Protein AF-A0A9P1AWZ6-F1 (afdb_monomer_lite)

Foldseek 3Di:
DDPVVVVVVVLVVLLVVLLVLLVVLLVLLVVLLVLLVPDPDDPVVVVVSVVLNVVLNVQSVVVSPDSDSVSSVVSSVSSNVSSVVSVVSNDDD

Structure (mmCIF, N/CA/C/O backbone):
data_AF-A0A9P1AWZ6-F1
#
_entry.id   AF-A0A9P1AWZ6-F1
#
loop_
_atom_site.group_PDB
_atom_site.id
_atom_site.type_symbol
_atom_site.label_atom_id
_atom_site.label_alt_id
_atom_site.label_comp_id
_atom_site.label_asym_id
_atom_site.label_entity_id
_atom_site.label_seq_id
_atom_site.pdbx_PDB_ins_code
_atom_site.Cartn_x
_atom_site.Cartn_y
_atom_site.Cartn_z
_atom_site.occupancy
_atom_site.B_iso_or_equiv
_atom_site.auth_seq_id
_atom_site.auth_comp_id
_atom_site.auth_asym_id
_atom_site.a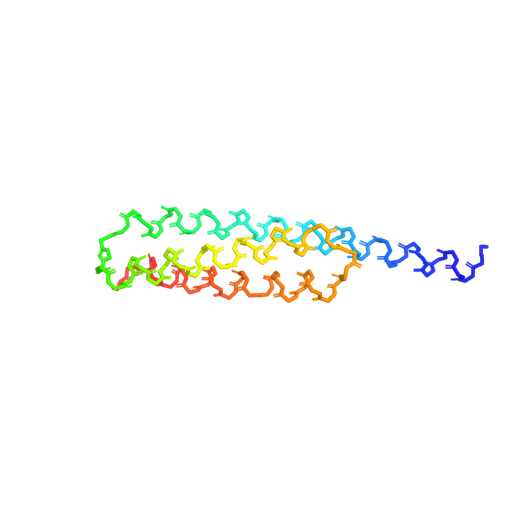uth_atom_id
_atom_site.pdbx_PDB_model_num
ATOM 1 N N . MET A 1 1 ? 14.679 -3.831 -36.182 1.00 56.25 1 MET A N 1
ATOM 2 C CA . MET A 1 1 ? 14.648 -3.098 -34.898 1.00 56.25 1 MET A CA 1
ATOM 3 C C . MET A 1 1 ? 15.849 -3.541 -34.086 1.00 56.25 1 MET A C 1
ATOM 5 O O . MET A 1 1 ? 16.137 -4.734 -34.106 1.00 56.25 1 MET A O 1
ATOM 9 N N . SER A 1 2 ? 16.599 -2.615 -33.484 1.00 66.19 2 SER A N 1
ATOM 10 C CA . SER A 1 2 ? 17.770 -2.970 -32.674 1.00 66.19 2 SER A CA 1
ATOM 11 C C . SER A 1 2 ? 17.320 -3.637 -31.371 1.00 66.19 2 SER A C 1
ATOM 13 O O . SER A 1 2 ? 16.278 -3.302 -30.811 1.00 66.19 2 SER A O 1
ATOM 15 N N . THR A 1 3 ? 18.104 -4.597 -30.887 1.00 74.75 3 THR A N 1
ATOM 16 C CA . THR A 1 3 ? 17.840 -5.327 -29.637 1.00 74.75 3 THR A CA 1
ATOM 17 C C . THR A 1 3 ? 17.717 -4.387 -28.432 1.00 74.75 3 THR A C 1
ATOM 19 O O . THR A 1 3 ? 16.961 -4.665 -27.510 1.00 74.75 3 THR A O 1
ATOM 22 N N . GLU A 1 4 ? 18.413 -3.250 -28.464 1.00 75.69 4 GLU A N 1
ATOM 23 C CA . GLU A 1 4 ? 18.402 -2.234 -27.410 1.00 75.69 4 GLU A CA 1
ATOM 24 C C . GLU A 1 4 ? 17.056 -1.503 -27.289 1.00 75.69 4 GLU A C 1
ATOM 26 O O . GLU A 1 4 ? 16.562 -1.325 -26.178 1.00 75.69 4 GLU A O 1
ATOM 31 N N . GLU A 1 5 ? 16.424 -1.145 -28.412 1.00 77.50 5 GLU A N 1
ATOM 32 C CA . GLU A 1 5 ? 15.112 -0.480 -28.407 1.00 77.50 5 GLU A CA 1
ATOM 33 C C . GLU A 1 5 ? 14.032 -1.403 -27.830 1.00 77.50 5 GLU A C 1
ATOM 35 O O . GLU A 1 5 ? 13.239 -1.003 -26.979 1.00 77.50 5 GLU A O 1
ATOM 40 N N . ASN A 1 6 ? 14.072 -2.683 -28.210 1.00 84.88 6 ASN A N 1
ATOM 41 C CA . ASN A 1 6 ? 13.154 -3.688 -27.680 1.00 84.88 6 ASN A CA 1
ATOM 42 C C . ASN A 1 6 ? 13.307 -3.853 -26.156 1.00 84.88 6 ASN A C 1
ATOM 44 O O . ASN A 1 6 ? 12.309 -3.965 -25.448 1.00 84.88 6 ASN A O 1
ATOM 48 N N . VAL A 1 7 ? 14.543 -3.854 -25.638 1.00 84.00 7 VAL A N 1
ATOM 49 C CA . VAL A 1 7 ? 14.801 -3.964 -24.190 1.00 84.00 7 VAL A CA 1
ATOM 50 C C . VAL A 1 7 ? 14.298 -2.727 -23.447 1.00 84.00 7 VAL A C 1
ATOM 52 O O . VAL A 1 7 ? 13.622 -2.873 -22.429 1.00 84.00 7 VAL A O 1
ATOM 55 N N . ARG A 1 8 ? 14.556 -1.519 -23.965 1.00 85.31 8 ARG A N 1
ATOM 56 C CA . ARG A 1 8 ? 14.047 -0.270 -23.371 1.00 85.31 8 ARG A CA 1
ATOM 57 C C . ARG A 1 8 ? 12.524 -0.270 -23.284 1.00 85.31 8 ARG A C 1
ATOM 59 O O . ARG A 1 8 ? 11.973 0.081 -22.244 1.00 85.31 8 ARG A O 1
ATOM 66 N N . GLN A 1 9 ? 11.852 -0.729 -24.337 1.00 89.81 9 GLN A N 1
ATOM 67 C CA . GLN A 1 9 ? 10.395 -0.788 -24.366 1.00 89.81 9 GLN A CA 1
ATOM 68 C C . GLN A 1 9 ? 9.825 -1.815 -23.375 1.00 89.81 9 GLN A C 1
ATOM 70 O O . GLN A 1 9 ? 8.808 -1.548 -22.736 1.00 89.81 9 GLN A O 1
ATOM 75 N N . ILE A 1 10 ? 10.498 -2.956 -23.180 1.00 90.38 10 ILE A N 1
ATOM 76 C CA . ILE A 1 10 ? 10.118 -3.942 -22.154 1.00 90.38 10 ILE A CA 1
ATOM 77 C C . ILE A 1 10 ? 10.244 -3.342 -20.748 1.00 90.38 10 ILE A C 1
ATOM 79 O O . ILE A 1 10 ? 9.309 -3.457 -19.959 1.00 90.38 10 ILE A O 1
ATOM 83 N N . VAL A 1 11 ? 11.362 -2.677 -20.441 1.00 88.44 11 VAL A N 1
ATOM 84 C CA . VAL A 1 11 ? 11.588 -2.066 -19.118 1.00 88.44 11 VAL A CA 1
ATOM 85 C C . VAL A 1 11 ? 10.576 -0.950 -18.845 1.00 88.44 11 VAL A C 1
ATOM 87 O O . VAL A 1 11 ? 9.998 -0.906 -17.761 1.00 88.44 11 VAL A O 1
ATOM 90 N N . ALA A 1 12 ? 10.300 -0.093 -19.833 1.00 89.94 12 ALA A N 1
ATOM 91 C CA . ALA A 1 12 ? 9.305 0.972 -19.709 1.00 89.94 12 ALA A CA 1
ATOM 92 C C . ALA A 1 12 ? 7.890 0.417 -19.464 1.00 89.94 12 ALA A C 1
ATOM 94 O O . ALA A 1 12 ? 7.156 0.930 -18.616 1.00 89.94 12 ALA A O 1
ATOM 95 N N . ASN A 1 13 ? 7.521 -0.663 -20.160 1.00 94.06 13 ASN A N 1
ATOM 96 C CA . ASN A 1 13 ? 6.245 -1.341 -19.942 1.00 94.06 13 ASN A CA 1
ATOM 97 C C . ASN A 1 13 ? 6.165 -1.962 -18.541 1.00 94.06 13 ASN A C 1
ATOM 99 O O . ASN A 1 13 ? 5.160 -1.783 -17.857 1.00 94.06 13 ASN A O 1
ATOM 103 N N . GLU A 1 14 ? 7.217 -2.650 -18.090 1.00 93.88 14 GLU A N 1
ATOM 104 C CA . GLU A 1 14 ? 7.263 -3.259 -16.754 1.00 93.88 14 GLU A CA 1
ATOM 105 C C . GLU A 1 14 ? 7.149 -2.202 -15.645 1.00 93.88 14 GLU A C 1
ATOM 107 O O . GLU A 1 14 ? 6.419 -2.404 -14.671 1.00 93.88 14 GLU A O 1
ATOM 112 N N . LEU A 1 15 ? 7.817 -1.054 -15.805 1.00 93.81 15 LEU A N 1
ATOM 113 C CA . LEU A 1 15 ? 7.706 0.075 -14.881 1.00 93.81 15 LEU A CA 1
ATOM 114 C C . LEU A 1 15 ? 6.279 0.636 -14.857 1.00 93.81 15 LEU A C 1
ATOM 116 O O . LEU A 1 15 ? 5.708 0.824 -13.783 1.00 93.81 15 LEU A O 1
ATOM 120 N N . SER A 1 16 ? 5.677 0.845 -16.033 1.00 94.62 16 SER A N 1
ATOM 121 C CA . SER A 1 16 ? 4.302 1.341 -16.159 1.00 94.62 16 SER A CA 1
ATOM 122 C C . SER 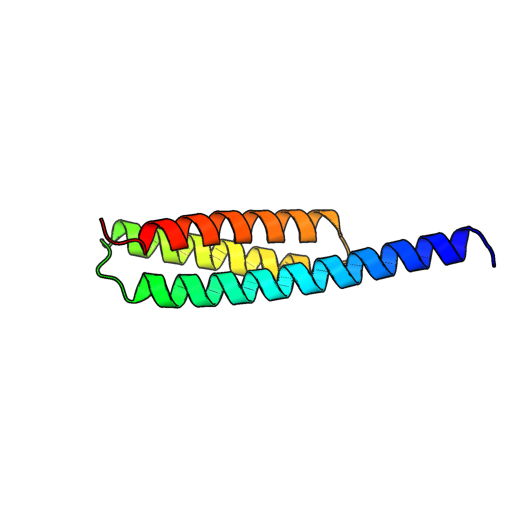A 1 16 ? 3.289 0.405 -15.489 1.00 94.62 16 SER A C 1
ATOM 124 O O . SER A 1 16 ? 2.456 0.856 -14.698 1.00 94.62 16 SER A O 1
ATOM 126 N N . VAL A 1 17 ? 3.402 -0.905 -15.734 1.00 95.94 17 VAL A N 1
ATOM 127 C CA . VAL A 1 17 ? 2.549 -1.923 -15.105 1.00 95.94 17 VAL A CA 1
ATOM 128 C C . VAL A 1 17 ? 2.772 -1.958 -13.595 1.00 95.94 17 VAL A C 1
ATOM 130 O O . VAL A 1 17 ? 1.802 -1.934 -12.838 1.00 95.94 17 VAL A O 1
ATOM 133 N N . SER A 1 18 ? 4.027 -1.956 -13.140 1.00 96.38 18 SER A N 1
ATOM 134 C CA . SER A 1 18 ? 4.356 -1.974 -11.707 1.00 96.38 18 SER A CA 1
ATOM 135 C C . SER A 1 18 ? 3.775 -0.757 -10.981 1.00 96.38 18 SER A C 1
ATOM 137 O O . SER A 1 18 ? 3.200 -0.899 -9.902 1.00 96.38 18 SER A O 1
ATOM 139 N N . ARG A 1 19 ? 3.836 0.428 -11.602 1.00 96.88 19 ARG A N 1
ATOM 140 C CA . ARG A 1 19 ? 3.237 1.657 -11.068 1.00 96.88 19 ARG A CA 1
ATOM 141 C C . ARG A 1 19 ? 1.714 1.555 -10.979 1.00 96.88 19 ARG A C 1
ATOM 143 O O . ARG A 1 19 ? 1.148 1.865 -9.933 1.00 96.88 19 ARG A O 1
ATOM 150 N N . ALA A 1 20 ? 1.054 1.070 -12.032 1.00 96.50 20 ALA A N 1
ATOM 151 C CA . ALA A 1 20 ? -0.398 0.887 -12.036 1.00 96.50 20 ALA A CA 1
ATOM 152 C C . ALA A 1 20 ? -0.863 -0.102 -10.949 1.00 96.50 20 ALA A C 1
ATOM 154 O O . ALA A 1 20 ? -1.842 0.156 -10.247 1.00 96.50 20 ALA A O 1
ATOM 155 N N . VAL A 1 21 ? -0.135 -1.208 -10.761 1.00 97.31 21 VAL A N 1
ATOM 156 C CA . VAL A 1 21 ? -0.427 -2.195 -9.710 1.00 97.31 21 VAL A CA 1
ATOM 157 C C . VAL A 1 21 ? -0.218 -1.602 -8.314 1.00 97.31 21 VAL A C 1
ATOM 159 O O . VAL A 1 21 ? -1.056 -1.818 -7.434 1.00 97.31 21 VAL A O 1
ATOM 162 N N . CYS A 1 22 ? 0.851 -0.829 -8.109 1.00 97.44 22 CYS A N 1
ATOM 163 C CA . CYS A 1 22 ? 1.113 -0.143 -6.843 1.00 97.44 22 CYS A CA 1
ATOM 164 C C . CYS A 1 22 ? -0.032 0.824 -6.488 1.00 97.44 22 CYS A C 1
ATOM 166 O O . CYS A 1 22 ? -0.590 0.746 -5.393 1.00 97.44 22 CYS A O 1
ATOM 168 N N . GLN A 1 23 ? -0.472 1.650 -7.446 1.00 97.50 23 GLN A N 1
ATOM 169 C CA . GLN A 1 23 ? -1.602 2.572 -7.265 1.00 97.50 23 GLN A CA 1
ATOM 170 C C . GLN A 1 23 ? -2.906 1.847 -6.917 1.00 97.50 23 GLN A C 1
ATOM 172 O O . GLN A 1 23 ? -3.642 2.271 -6.027 1.00 97.50 23 GLN A O 1
ATOM 177 N N . GLU A 1 24 ? -3.210 0.753 -7.611 1.00 97.81 24 GLU A N 1
ATOM 178 C CA . GLU A 1 24 ? -4.424 -0.018 -7.341 1.00 97.81 24 GLU A CA 1
ATOM 179 C C . GLU A 1 24 ? -4.371 -0.704 -5.969 1.00 97.81 24 GLU A C 1
ATOM 181 O O . GLU A 1 24 ? -5.376 -0.799 -5.263 1.00 97.81 24 GLU A O 1
ATOM 186 N N . THR A 1 25 ? -3.183 -1.137 -5.553 1.00 98.12 25 THR A N 1
ATOM 187 C CA . THR A 1 25 ? -2.966 -1.721 -4.226 1.00 98.12 25 THR A CA 1
ATOM 188 C C . THR A 1 25 ? -3.151 -0.682 -3.122 1.00 98.12 25 THR A C 1
ATOM 190 O O . THR A 1 25 ? -3.825 -0.972 -2.133 1.00 98.12 25 THR A O 1
ATOM 193 N N . LEU A 1 26 ? -2.647 0.541 -3.316 1.00 97.88 26 LEU A N 1
ATOM 194 C CA . LEU A 1 26 ? -2.864 1.659 -2.394 1.00 97.88 26 LEU A CA 1
ATOM 195 C C . LEU A 1 26 ? -4.360 1.959 -2.212 1.00 97.88 26 LEU A C 1
ATOM 197 O O . LEU A 1 26 ? -4.838 2.048 -1.082 1.00 97.88 26 LEU A O 1
ATOM 201 N N . LYS A 1 27 ? -5.131 2.023 -3.306 1.00 97.88 27 LYS A N 1
ATOM 202 C CA . LYS A 1 27 ? -6.593 2.224 -3.240 1.00 97.88 27 LYS A CA 1
ATOM 203 C C . LYS A 1 27 ? -7.297 1.116 -2.45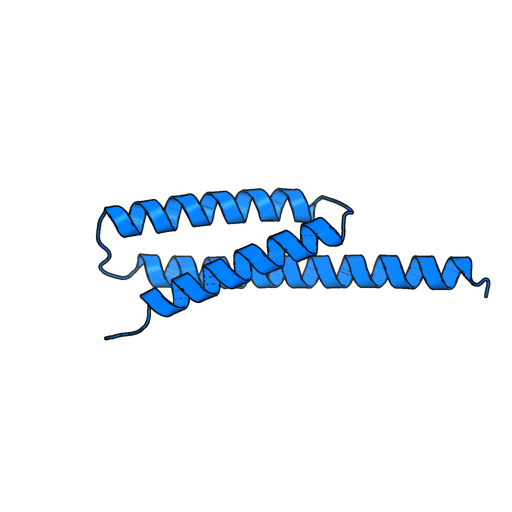8 1.00 97.88 27 LYS A C 1
ATOM 205 O O . LYS A 1 27 ? -8.168 1.390 -1.635 1.00 97.88 27 LYS A O 1
ATOM 210 N N . LYS A 1 28 ? -6.919 -0.145 -2.686 1.00 97.12 28 LYS A N 1
ATOM 211 C CA . LYS A 1 28 ? -7.480 -1.280 -1.934 1.00 97.12 28 LYS A CA 1
ATOM 212 C C . LYS A 1 28 ? -7.159 -1.173 -0.447 1.00 97.12 28 LYS A C 1
ATOM 214 O O . LYS A 1 28 ? -8.056 -1.345 0.375 1.00 97.12 28 LYS A O 1
ATOM 219 N N . MET A 1 29 ? -5.915 -0.846 -0.104 1.00 97.88 29 MET A N 1
ATOM 220 C CA . MET A 1 29 ? -5.500 -0.631 1.281 1.00 97.88 29 MET A CA 1
ATOM 221 C C . MET A 1 29 ? -6.337 0.462 1.958 1.00 97.88 29 MET A C 1
ATOM 223 O O . MET A 1 29 ? -6.827 0.241 3.064 1.00 97.88 29 MET A O 1
ATOM 227 N N . GLN A 1 30 ? -6.560 1.594 1.279 1.00 98.00 30 GLN A N 1
ATOM 228 C CA . GLN A 1 30 ? -7.408 2.694 1.760 1.00 98.00 30 GLN A CA 1
ATOM 229 C C . GLN A 1 30 ? -8.834 2.228 2.071 1.00 98.00 30 GLN A C 1
ATOM 231 O O . GLN A 1 30 ? -9.328 2.452 3.174 1.00 98.00 30 GLN A O 1
ATOM 236 N N . ILE A 1 31 ? -9.463 1.493 1.150 1.00 96.50 31 ILE A N 1
ATOM 237 C CA . ILE A 1 31 ? -10.810 0.940 1.354 1.00 96.50 31 ILE A CA 1
ATOM 238 C C . ILE A 1 31 ? -10.846 0.019 2.582 1.00 96.50 31 ILE A C 1
ATOM 240 O O . ILE A 1 31 ? -11.743 0.122 3.418 1.00 96.50 31 ILE A O 1
ATOM 244 N N . HIS A 1 32 ? -9.869 -0.880 2.720 1.00 95.56 32 HIS A N 1
ATOM 245 C CA . HIS A 1 32 ? -9.806 -1.790 3.865 1.00 95.56 32 HIS A CA 1
ATOM 246 C C . HIS A 1 32 ? -9.575 -1.055 5.189 1.00 95.56 32 HIS A C 1
ATOM 248 O O . HIS A 1 32 ? -10.206 -1.402 6.188 1.00 95.56 32 HIS A O 1
ATOM 254 N N . TYR A 1 33 ? -8.718 -0.034 5.195 1.00 97.12 33 TYR A N 1
ATOM 255 C CA . TYR A 1 33 ? -8.495 0.824 6.355 1.00 97.12 33 TYR A CA 1
ATOM 256 C C . TYR A 1 33 ? -9.800 1.509 6.780 1.00 97.12 33 TYR A C 1
ATOM 258 O O . TYR A 1 33 ? -10.208 1.395 7.935 1.00 97.12 33 TYR A O 1
ATOM 266 N N . GLU A 1 34 ? -10.517 2.135 5.843 1.00 96.12 34 GLU A N 1
ATOM 267 C CA . GLU A 1 34 ? -11.794 2.803 6.122 1.00 96.12 34 GLU A CA 1
ATOM 268 C C . GLU A 1 34 ? -12.868 1.851 6.663 1.00 96.12 34 GLU A C 1
ATOM 270 O O . GLU A 1 34 ? -13.694 2.252 7.487 1.00 96.12 34 GLU A O 1
ATOM 275 N N . LEU A 1 35 ? -12.880 0.595 6.208 1.00 94.31 35 LEU A N 1
ATOM 276 C CA . LEU A 1 35 ? -13.788 -0.432 6.718 1.00 94.31 35 LEU A CA 1
ATOM 277 C C . LEU A 1 35 ? -13.420 -0.855 8.143 1.00 94.31 35 LEU A C 1
ATOM 279 O O . LEU A 1 35 ? -14.290 -0.881 9.012 1.00 94.31 35 LEU A O 1
ATOM 283 N N . VAL A 1 36 ? -12.142 -1.149 8.397 1.00 95.25 36 VAL A N 1
ATOM 284 C CA . VAL A 1 36 ? -11.652 -1.574 9.719 1.00 95.25 36 VAL A CA 1
ATOM 285 C C . VAL A 1 36 ? -11.834 -0.474 10.764 1.00 95.25 36 VAL A C 1
ATOM 287 O O . VAL A 1 36 ? -12.238 -0.755 11.888 1.00 95.25 36 VAL A O 1
ATOM 290 N N . MET A 1 37 ? -11.638 0.790 10.389 1.00 94.50 37 MET A N 1
ATOM 291 C CA . MET A 1 37 ? -11.825 1.934 11.287 1.00 94.50 37 MET A CA 1
ATOM 292 C C . MET A 1 37 ? -13.282 2.167 11.721 1.00 94.50 37 MET A C 1
ATOM 294 O O . MET A 1 37 ? -13.519 2.936 12.652 1.00 94.50 37 MET A O 1
ATOM 298 N N . LYS A 1 38 ? -14.260 1.510 11.080 1.00 93.69 38 LYS A N 1
ATOM 299 C CA . LYS A 1 38 ? -15.675 1.514 11.500 1.00 93.69 38 LYS A CA 1
ATOM 300 C C . LYS A 1 38 ? -16.001 0.415 12.516 1.00 93.69 38 LYS A C 1
ATOM 302 O O . LYS A 1 38 ? -17.116 0.388 13.033 1.00 93.69 38 LYS A O 1
ATOM 307 N N . LEU A 1 39 ? -15.065 -0.495 12.787 1.00 92.06 39 LEU A N 1
ATOM 308 C CA . LEU A 1 39 ? -15.230 -1.561 13.771 1.00 92.06 39 LEU A CA 1
ATOM 309 C C . LEU A 1 39 ? -14.983 -1.041 15.191 1.00 92.06 39 LEU A C 1
ATOM 311 O O . LEU A 1 39 ? -14.309 -0.035 15.413 1.00 92.06 39 LEU A O 1
ATOM 315 N N . SER A 1 40 ? -15.508 -1.764 16.177 1.00 90.75 40 SER A N 1
ATOM 316 C CA . SER A 1 40 ? -15.235 -1.505 17.593 1.00 90.75 40 SER A CA 1
ATOM 317 C C . SER A 1 40 ? -13.882 -2.100 17.998 1.00 90.75 40 SER A C 1
ATOM 319 O O . SER A 1 40 ? -13.823 -3.173 18.590 1.00 90.75 40 SER A O 1
ATOM 321 N N . LEU A 1 41 ? -12.800 -1.406 17.645 1.00 90.81 41 LEU A N 1
ATOM 322 C CA . LEU A 1 41 ? -11.422 -1.774 17.987 1.00 90.81 41 LEU A CA 1
ATOM 323 C C . LEU A 1 41 ? -11.003 -1.227 19.359 1.00 90.81 41 LEU A C 1
ATOM 325 O O . LEU A 1 41 ? -11.506 -0.198 19.821 1.00 90.81 41 LEU A O 1
ATOM 329 N N . SER A 1 42 ? -10.023 -1.871 19.992 1.00 94.50 42 SER A N 1
ATOM 330 C CA . SER A 1 42 ? -9.359 -1.320 21.176 1.00 94.50 42 SER A CA 1
ATOM 331 C C . SER A 1 42 ? -8.485 -0.099 20.822 1.00 94.50 42 SER A C 1
ATOM 333 O O . SER A 1 42 ? -8.023 0.033 19.684 1.00 94.50 42 SER A O 1
ATOM 335 N N . PRO A 1 43 ? -8.172 0.795 21.784 1.00 95.38 43 PRO A N 1
ATOM 336 C CA . PRO A 1 43 ? -7.299 1.946 21.529 1.00 95.38 43 PRO A CA 1
ATOM 337 C C . PRO A 1 43 ? -5.909 1.575 20.990 1.00 95.38 43 PRO A C 1
ATOM 339 O O . PRO A 1 43 ? -5.340 2.311 20.183 1.00 95.38 43 PRO A O 1
ATOM 342 N N . ALA A 1 44 ? -5.364 0.431 21.417 1.00 95.12 44 ALA A N 1
ATOM 343 C CA . ALA A 1 44 ? -4.071 -0.060 20.947 1.00 95.12 44 ALA A CA 1
ATOM 344 C C . ALA A 1 44 ? -4.130 -0.481 19.470 1.00 95.12 44 ALA A C 1
ATOM 346 O O . ALA A 1 44 ? -3.266 -0.086 18.688 1.00 95.12 44 ALA A O 1
ATOM 347 N N . GLU A 1 45 ? -5.175 -1.214 19.077 1.00 94.56 45 GLU A N 1
ATOM 348 C CA . GLU A 1 45 ? -5.401 -1.610 17.682 1.00 94.56 45 GLU A CA 1
ATOM 349 C C . GLU A 1 45 ? -5.633 -0.392 16.788 1.00 94.56 45 GLU A C 1
ATOM 351 O O . GLU A 1 45 ? -5.056 -0.317 15.710 1.00 94.56 45 GLU A O 1
ATOM 356 N N . ILE A 1 46 ? -6.403 0.598 17.253 1.00 95.19 46 ILE A N 1
ATOM 357 C CA . ILE A 1 46 ? -6.630 1.849 16.514 1.00 95.19 46 ILE A CA 1
ATOM 358 C C . ILE A 1 46 ? -5.308 2.566 16.225 1.00 95.19 46 ILE A C 1
ATOM 360 O O . ILE A 1 46 ? -5.071 2.984 15.091 1.00 95.19 46 ILE A O 1
ATOM 364 N N . ASN A 1 47 ? -4.449 2.723 17.237 1.00 97.06 47 ASN A N 1
ATOM 365 C CA . ASN A 1 47 ? -3.160 3.389 17.059 1.00 97.06 47 ASN A CA 1
ATOM 366 C C . ASN A 1 47 ? -2.247 2.608 16.112 1.00 97.06 47 ASN A C 1
ATOM 368 O O . ASN A 1 47 ? -1.628 3.210 15.238 1.00 97.06 47 ASN A O 1
ATOM 372 N N . TRP A 1 48 ? -2.197 1.281 16.250 1.00 96.06 48 TRP A N 1
ATOM 373 C CA . TRP A 1 48 ? -1.435 0.431 15.339 1.00 96.06 48 TRP A CA 1
ATOM 374 C C . TRP A 1 48 ? -1.931 0.563 13.892 1.00 96.06 48 TRP A C 1
ATOM 376 O O . TRP A 1 48 ? -1.130 0.847 13.004 1.00 96.06 48 TRP A O 1
ATOM 386 N N . VAL A 1 49 ? -3.247 0.449 13.659 1.00 97.25 49 VAL A N 1
ATOM 387 C CA . VAL A 1 49 ? -3.852 0.587 12.325 1.00 97.25 49 VAL A CA 1
ATOM 388 C C . VAL A 1 49 ? -3.499 1.947 11.718 1.00 97.25 49 VAL A C 1
ATOM 390 O O . VAL A 1 49 ? -3.036 1.995 10.584 1.00 97.25 49 VAL A O 1
ATOM 393 N N . LYS A 1 50 ? -3.663 3.045 12.466 1.00 97.81 50 LYS A N 1
ATOM 394 C CA . LYS A 1 50 ? -3.372 4.400 11.973 1.00 97.81 50 LYS A CA 1
ATOM 395 C C . LYS A 1 50 ? -1.904 4.610 11.615 1.00 97.81 50 LYS A C 1
ATOM 397 O O . LYS A 1 50 ? -1.629 5.167 10.556 1.00 97.81 50 LYS A O 1
ATOM 402 N N . ASN A 1 51 ? -0.991 4.186 12.485 1.00 97.94 51 ASN A N 1
ATOM 403 C CA . ASN A 1 51 ? 0.440 4.391 12.272 1.00 97.94 51 ASN A CA 1
ATOM 404 C C . ASN A 1 51 ? 0.925 3.589 11.064 1.00 97.94 51 ASN A C 1
ATOM 406 O O . ASN A 1 51 ? 1.497 4.162 10.144 1.00 97.94 51 ASN A O 1
ATOM 410 N N . GLU A 1 52 ? 0.593 2.297 11.004 1.00 97.62 52 GLU A N 1
ATOM 411 C CA . GLU A 1 52 ? 0.978 1.460 9.866 1.00 97.62 52 GLU A CA 1
ATOM 412 C C . GLU A 1 52 ? 0.374 1.980 8.560 1.00 97.62 52 GLU A C 1
ATOM 414 O O . GLU A 1 52 ? 1.053 1.998 7.538 1.00 97.62 52 GLU A O 1
ATOM 419 N N . PHE A 1 53 ? -0.884 2.430 8.570 1.00 98.19 53 PHE A N 1
ATOM 420 C CA . PHE A 1 53 ? -1.508 3.000 7.379 1.00 98.19 53 PHE A CA 1
ATOM 421 C C . PHE A 1 53 ? -0.772 4.256 6.890 1.00 98.19 53 PHE A C 1
ATOM 423 O O . PHE A 1 53 ? -0.546 4.397 5.686 1.00 98.19 53 PHE A O 1
ATOM 430 N N . ALA A 1 54 ? -0.380 5.145 7.808 1.00 98.19 54 ALA A N 1
ATOM 431 C CA . ALA A 1 54 ? 0.390 6.341 7.478 1.00 98.19 54 ALA A CA 1
ATOM 432 C C . ALA A 1 54 ? 1.764 5.980 6.890 1.00 98.19 54 ALA A C 1
ATOM 434 O O . ALA A 1 54 ? 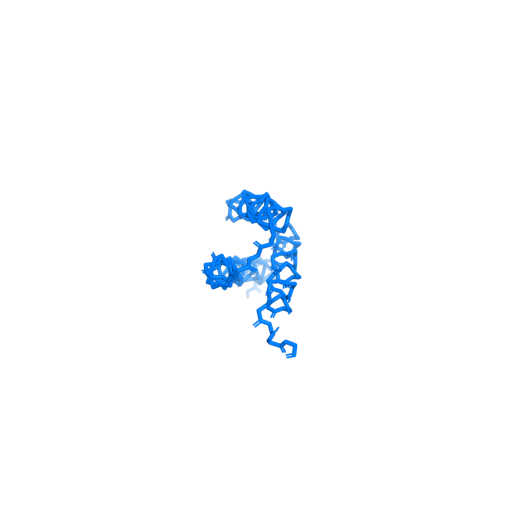2.118 6.494 5.829 1.00 98.19 54 ALA A O 1
ATOM 435 N N . ASP A 1 55 ? 2.480 5.041 7.513 1.00 97.88 55 ASP A N 1
ATOM 436 C CA . ASP A 1 55 ? 3.805 4.601 7.063 1.00 97.88 55 ASP A CA 1
ATOM 437 C C . ASP A 1 55 ? 3.750 3.964 5.665 1.00 97.88 55 ASP A C 1
ATOM 439 O O . ASP A 1 55 ? 4.540 4.303 4.781 1.00 97.88 55 ASP A O 1
ATOM 443 N N . HIS A 1 56 ? 2.774 3.081 5.424 1.00 97.75 56 HIS A N 1
ATOM 444 C CA . HIS A 1 56 ? 2.605 2.435 4.121 1.00 97.75 56 HIS A CA 1
ATOM 445 C C . HIS A 1 56 ? 2.177 3.422 3.030 1.00 97.75 56 HIS A C 1
ATOM 447 O O . HIS A 1 56 ? 2.615 3.283 1.887 1.00 97.75 56 HIS A O 1
ATOM 453 N N . THR A 1 57 ? 1.344 4.413 3.367 1.00 97.44 57 THR A N 1
ATOM 454 C CA . THR A 1 57 ? 0.918 5.457 2.422 1.00 97.44 57 THR A CA 1
ATOM 455 C C . THR A 1 57 ? 2.097 6.346 2.035 1.00 97.44 57 THR A C 1
ATOM 457 O O . THR A 1 57 ? 2.348 6.517 0.846 1.00 97.44 57 THR A O 1
ATOM 460 N N . ALA A 1 58 ? 2.872 6.824 3.014 1.00 96.94 58 ALA A N 1
ATOM 461 C CA . ALA A 1 58 ? 4.050 7.654 2.763 1.00 96.94 58 ALA A CA 1
ATOM 462 C C . ALA A 1 58 ? 5.100 6.921 1.910 1.00 96.94 58 ALA A C 1
ATOM 464 O O . ALA A 1 58 ? 5.618 7.474 0.943 1.00 96.94 58 ALA A O 1
ATOM 465 N N . MET A 1 59 ? 5.374 5.649 2.220 1.00 96.38 59 MET A N 1
ATOM 466 C CA . MET A 1 59 ? 6.267 4.817 1.408 1.00 96.38 59 MET A CA 1
ATOM 467 C C . MET A 1 59 ? 5.746 4.667 -0.030 1.00 96.38 59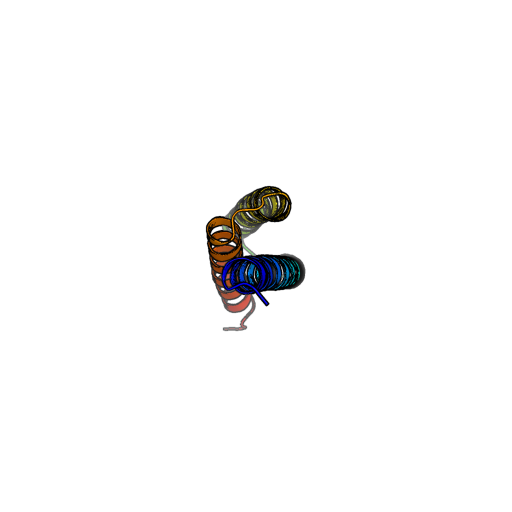 MET A C 1
ATOM 469 O O . MET A 1 59 ? 6.517 4.792 -0.976 1.00 96.38 59 MET A O 1
ATOM 473 N N . ALA A 1 60 ? 4.449 4.403 -0.214 1.00 95.69 60 ALA A N 1
ATOM 474 C CA . ALA A 1 60 ? 3.872 4.243 -1.545 1.00 95.69 60 ALA A CA 1
ATOM 475 C C . ALA A 1 60 ? 3.940 5.534 -2.372 1.00 95.69 60 ALA A C 1
ATOM 477 O O . ALA A 1 60 ? 4.249 5.465 -3.558 1.00 95.69 60 ALA A O 1
ATOM 478 N N . GLU A 1 61 ? 3.682 6.693 -1.761 1.00 94.62 61 GLU A N 1
ATOM 479 C CA . GLU A 1 61 ? 3.795 8.003 -2.416 1.00 94.62 61 GLU A CA 1
ATOM 480 C C . GLU A 1 61 ? 5.216 8.243 -2.938 1.00 94.62 61 GLU A C 1
ATOM 482 O O . GLU A 1 61 ? 5.375 8.553 -4.117 1.00 94.62 61 GLU A O 1
ATOM 487 N N . ILE A 1 62 ? 6.238 7.979 -2.114 1.00 94.75 62 ILE A N 1
ATOM 488 C CA . ILE A 1 62 ? 7.650 8.081 -2.519 1.00 94.75 62 ILE A CA 1
ATOM 489 C C . ILE A 1 62 ? 7.944 7.137 -3.694 1.00 94.75 62 ILE A C 1
ATOM 491 O O . ILE A 1 62 ? 8.403 7.572 -4.749 1.00 94.75 62 ILE A O 1
ATOM 495 N N . CYS A 1 63 ? 7.616 5.847 -3.565 1.00 94.12 63 CYS A N 1
ATOM 496 C CA . CYS A 1 63 ? 7.932 4.862 -4.604 1.00 94.12 63 CYS A CA 1
ATOM 497 C C . CYS A 1 63 ? 7.182 5.105 -5.927 1.00 94.12 63 CYS A C 1
ATOM 499 O O . CYS A 1 63 ? 7.652 4.687 -6.983 1.00 94.12 63 CYS A O 1
ATOM 501 N N . LEU A 1 64 ? 6.006 5.742 -5.902 1.00 93.06 64 LEU A N 1
ATOM 502 C CA . LEU A 1 64 ? 5.243 6.066 -7.113 1.00 93.06 64 LEU A CA 1
ATOM 503 C C . LEU A 1 64 ? 5.888 7.179 -7.947 1.00 93.06 64 LEU A C 1
ATOM 505 O O . LEU A 1 64 ? 5.687 7.206 -9.167 1.00 93.06 64 LEU A O 1
ATOM 509 N N . GLU A 1 65 ? 6.646 8.066 -7.307 1.00 90.44 65 GLU A N 1
ATOM 510 C CA . GLU A 1 65 ? 7.411 9.129 -7.965 1.00 90.44 65 GLU A CA 1
ATOM 511 C C . GLU A 1 65 ? 8.750 8.621 -8.518 1.00 90.44 65 GLU A C 1
ATOM 513 O O . GLU A 1 65 ? 9.270 9.175 -9.487 1.00 90.44 65 GLU A O 1
ATOM 518 N N . GLU A 1 66 ? 9.273 7.525 -7.967 1.00 85.81 66 GLU A N 1
ATOM 519 C CA . GLU A 1 66 ? 10.537 6.922 -8.384 1.00 85.81 66 GLU A CA 1
ATOM 520 C C . GLU A 1 66 ? 10.424 6.102 -9.690 1.00 85.81 66 GLU A C 1
ATOM 522 O O . GLU A 1 66 ? 9.369 5.582 -10.081 1.00 85.81 66 GLU A O 1
ATOM 527 N N . GLU A 1 67 ? 11.557 5.976 -10.391 1.00 85.00 67 GLU A N 1
ATOM 528 C CA . GLU A 1 67 ? 11.737 5.097 -11.561 1.00 85.00 67 GLU A CA 1
ATOM 529 C C . GLU A 1 67 ? 12.392 3.754 -11.176 1.00 85.00 67 GLU A C 1
ATOM 531 O O . GLU A 1 67 ? 12.983 3.072 -12.014 1.00 85.00 67 GLU A O 1
ATOM 536 N N . ASP A 1 68 ? 12.282 3.352 -9.904 1.00 92.50 68 ASP A N 1
ATOM 537 C CA . ASP A 1 68 ? 12.792 2.073 -9.407 1.00 92.50 68 ASP A CA 1
ATOM 538 C C . ASP A 1 68 ? 11.675 1.015 -9.334 1.00 92.50 68 ASP A C 1
ATOM 540 O O . ASP A 1 68 ? 10.779 1.033 -8.485 1.00 92.50 68 ASP A O 1
ATOM 544 N N . ILE A 1 69 ? 11.748 0.040 -10.244 1.00 93.19 69 ILE A N 1
ATOM 545 C CA . ILE A 1 69 ? 10.798 -1.078 -10.322 1.00 93.19 69 ILE A CA 1
ATOM 546 C C . ILE A 1 69 ? 10.835 -1.945 -9.053 1.00 93.19 69 ILE A C 1
ATOM 548 O O . ILE A 1 69 ? 9.802 -2.491 -8.655 1.00 93.19 69 ILE A O 1
ATOM 552 N N . GLN A 1 70 ? 12.003 -2.122 -8.430 1.00 94.31 70 GLN A N 1
ATOM 553 C CA . GLN A 1 70 ? 12.131 -2.967 -7.242 1.00 94.31 70 GLN A CA 1
ATOM 554 C C . GLN A 1 70 ? 11.451 -2.316 -6.045 1.00 94.31 70 GLN A C 1
ATOM 556 O O . GLN A 1 70 ? 10.694 -2.992 -5.347 1.00 94.31 70 GLN A O 1
ATOM 561 N N . GLU A 1 71 ? 11.644 -1.014 -5.851 1.00 95.00 71 GLU A N 1
ATOM 562 C CA . GLU A 1 71 ? 10.992 -0.289 -4.758 1.00 95.00 71 GLU A CA 1
ATOM 563 C C . GLU A 1 71 ? 9.469 -0.235 -4.945 1.00 95.00 71 GLU A C 1
ATOM 565 O O . GLU A 1 71 ? 8.729 -0.557 -4.012 1.00 95.00 71 GLU A O 1
ATOM 570 N N . LEU A 1 72 ? 8.976 -0.032 -6.175 1.00 95.75 72 LEU A N 1
ATOM 571 C CA . LEU A 1 72 ? 7.545 -0.174 -6.490 1.00 95.75 72 LEU A CA 1
ATOM 572 C C . LEU A 1 72 ? 6.985 -1.551 -6.102 1.00 95.75 72 LEU A C 1
ATOM 574 O O . LEU A 1 72 ? 5.909 -1.649 -5.500 1.00 95.75 72 LEU A O 1
ATOM 578 N N . LYS A 1 73 ? 7.705 -2.632 -6.426 1.00 96.06 73 LYS A N 1
ATOM 579 C CA . LYS A 1 73 ? 7.284 -4.007 -6.106 1.00 96.06 73 LYS A CA 1
ATOM 580 C C . LYS A 1 73 ? 7.328 -4.294 -4.604 1.00 96.06 73 LYS A C 1
ATOM 582 O O . LYS A 1 73 ? 6.415 -4.953 -4.091 1.00 96.06 73 LYS A O 1
ATOM 587 N N . ARG A 1 74 ? 8.337 -3.789 -3.885 1.00 96.88 74 ARG A N 1
ATOM 588 C CA . ARG A 1 74 ? 8.415 -3.897 -2.419 1.00 96.88 74 ARG A CA 1
ATOM 589 C C . ARG A 1 74 ? 7.259 -3.160 -1.758 1.00 96.88 74 ARG A C 1
ATOM 591 O O . ARG A 1 74 ? 6.529 -3.782 -0.987 1.00 96.88 74 ARG A O 1
ATOM 598 N N . ALA A 1 75 ? 7.035 -1.897 -2.120 1.00 96.94 75 ALA A N 1
ATOM 599 C CA . ALA A 1 75 ? 5.945 -1.090 -1.581 1.00 96.94 75 ALA A CA 1
ATOM 600 C C . ALA A 1 75 ? 4.581 -1.756 -1.816 1.00 96.94 75 ALA A C 1
ATOM 602 O O . ALA A 1 75 ? 3.796 -1.934 -0.882 1.00 96.94 75 ALA A O 1
ATOM 603 N N . THR A 1 76 ? 4.347 -2.236 -3.042 1.00 97.94 76 THR A N 1
ATOM 604 C CA . THR A 1 76 ? 3.150 -3.012 -3.408 1.00 97.94 76 THR A CA 1
ATOM 605 C C . THR A 1 76 ? 2.967 -4.241 -2.513 1.00 97.94 76 THR A C 1
ATOM 607 O O . THR A 1 76 ? 1.864 -4.515 -2.032 1.00 97.94 76 THR A O 1
ATOM 610 N N . THR A 1 77 ? 4.043 -4.992 -2.267 1.00 98.12 77 THR A N 1
ATOM 611 C CA . THR A 1 77 ? 4.001 -6.205 -1.438 1.00 98.12 77 THR A CA 1
ATOM 612 C C . THR A 1 77 ? 3.683 -5.871 0.017 1.00 98.12 77 THR A C 1
ATOM 614 O O . THR A 1 77 ? 2.795 -6.491 0.602 1.00 98.12 77 THR A O 1
ATOM 617 N N . CYS A 1 78 ? 4.348 -4.866 0.589 1.00 97.88 78 CYS A N 1
ATOM 618 C CA . CYS A 1 78 ? 4.097 -4.406 1.954 1.00 97.88 78 CYS A CA 1
ATOM 619 C C . CYS A 1 78 ? 2.636 -3.969 2.135 1.00 97.88 78 CYS A C 1
ATOM 621 O O . CYS A 1 78 ? 1.949 -4.482 3.020 1.00 97.88 78 CYS A O 1
ATOM 623 N N . MET A 1 79 ? 2.116 -3.125 1.233 1.00 98.38 79 MET A N 1
ATOM 624 C CA . MET A 1 79 ? 0.709 -2.709 1.260 1.00 98.38 79 MET A CA 1
ATOM 625 C C . MET A 1 79 ? -0.253 -3.897 1.133 1.00 98.38 79 MET A C 1
ATOM 627 O O . MET A 1 79 ? -1.270 -3.946 1.825 1.00 98.38 79 MET A O 1
ATOM 631 N N . SER A 1 80 ? 0.061 -4.885 0.290 1.00 98.06 80 SER A N 1
ATOM 632 C CA . SER A 1 80 ? -0.763 -6.093 0.130 1.00 98.06 80 SER A CA 1
ATOM 633 C C . SER A 1 80 ? -0.804 -6.943 1.406 1.00 98.06 80 SER A C 1
ATOM 635 O O . SER A 1 80 ? -1.869 -7.429 1.805 1.00 98.06 80 SER A O 1
ATOM 637 N N . LEU A 1 81 ? 0.339 -7.103 2.080 1.00 98.00 81 LEU A N 1
ATOM 638 C CA . LEU A 1 81 ? 0.430 -7.819 3.355 1.00 98.00 81 LEU A CA 1
ATOM 639 C C . LEU A 1 81 ? -0.346 -7.093 4.454 1.00 98.00 81 LEU A C 1
ATOM 641 O O . LEU A 1 81 ? -1.119 -7.720 5.179 1.00 98.00 81 LEU A O 1
ATOM 645 N N . TYR A 1 82 ? -0.189 -5.774 4.551 1.00 97.69 82 TYR A N 1
ATOM 646 C CA . TYR A 1 82 ? -0.940 -4.964 5.502 1.00 97.69 82 TYR A CA 1
ATOM 647 C C . TYR A 1 82 ? -2.452 -5.008 5.223 1.00 97.69 82 TYR A C 1
ATOM 649 O O . TYR A 1 82 ? -3.237 -5.278 6.130 1.00 97.69 82 TYR A O 1
ATOM 657 N N . THR A 1 83 ? -2.869 -4.894 3.959 1.00 97.31 83 THR A N 1
ATOM 658 C CA . THR A 1 83 ? -4.276 -5.051 3.543 1.00 97.31 83 THR A CA 1
ATOM 659 C C . THR A 1 83 ? -4.834 -6.422 3.939 1.00 97.31 83 THR A C 1
ATOM 661 O O . THR A 1 83 ? -5.967 -6.530 4.408 1.00 97.31 83 THR A O 1
ATOM 664 N N . THR A 1 84 ? -4.026 -7.481 3.821 1.00 96.38 84 THR A N 1
ATOM 665 C CA . THR A 1 84 ? -4.407 -8.830 4.265 1.00 96.38 84 THR A CA 1
ATOM 666 C C . THR A 1 84 ? -4.618 -8.885 5.780 1.00 96.38 84 THR A C 1
ATOM 668 O O . THR A 1 84 ? -5.607 -9.464 6.232 1.00 96.38 84 THR A O 1
ATOM 671 N N . LYS A 1 85 ? -3.740 -8.250 6.568 1.00 95.62 85 LYS A N 1
ATOM 672 C CA . LYS A 1 85 ? -3.909 -8.137 8.028 1.00 95.62 85 LYS A CA 1
ATOM 673 C C . LYS A 1 85 ? -5.183 -7.367 8.388 1.00 95.62 85 LYS A C 1
ATOM 675 O O . LYS A 1 85 ? -5.949 -7.827 9.229 1.00 95.62 85 LYS A O 1
ATOM 680 N N . LEU A 1 86 ? -5.458 -6.249 7.711 1.00 94.88 86 LEU A N 1
ATOM 681 C CA . LEU A 1 86 ? -6.701 -5.492 7.896 1.00 94.88 86 LEU A CA 1
ATOM 682 C C . LEU A 1 86 ? -7.937 -6.347 7.598 1.00 94.88 86 LEU A C 1
ATOM 684 O O . LEU A 1 86 ? -8.894 -6.357 8.367 1.00 94.88 86 LEU A O 1
ATOM 688 N N . HIS A 1 87 ? -7.910 -7.117 6.509 1.00 92.25 87 HIS A N 1
ATOM 689 C CA . HIS A 1 87 ? -9.007 -8.022 6.178 1.00 92.25 87 HIS A CA 1
ATOM 690 C C . HIS A 1 87 ? -9.234 -9.096 7.255 1.00 92.25 87 HIS A C 1
ATOM 692 O O . HIS A 1 87 ? -10.379 -9.456 7.513 1.00 92.25 87 HIS A O 1
ATOM 698 N N . GLN A 1 88 ? -8.175 -9.596 7.900 1.00 91.62 88 GLN A N 1
ATOM 699 C CA . GLN A 1 88 ? -8.296 -10.559 9.000 1.00 91.62 88 GLN A CA 1
ATOM 700 C C . GLN A 1 88 ? -8.971 -9.947 10.234 1.00 91.62 88 GLN A C 1
ATOM 702 O O . GLN A 1 88 ? -9.816 -10.610 10.826 1.00 91.62 88 GLN A O 1
ATOM 707 N N . LEU A 1 89 ? -8.671 -8.687 10.568 1.00 88.06 89 LEU A N 1
ATOM 708 C CA . LEU A 1 89 ? -9.340 -7.964 11.662 1.00 88.06 89 LEU A CA 1
ATOM 709 C C . LEU A 1 89 ? -10.834 -7.737 11.403 1.00 88.06 89 LEU A C 1
ATOM 711 O O . LEU A 1 89 ? -11.620 -7.655 12.340 1.00 88.06 89 LEU A O 1
ATOM 715 N N .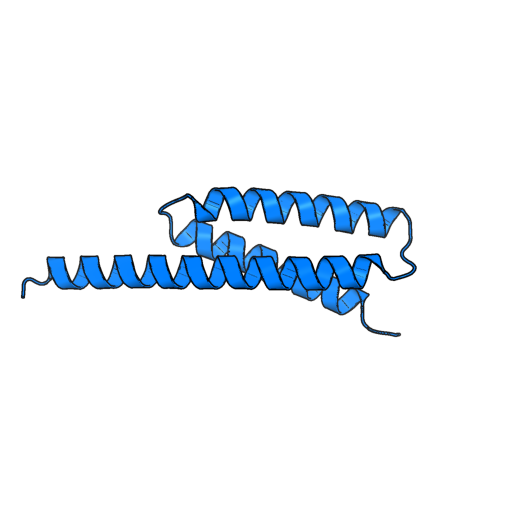 ALA A 1 90 ? -11.235 -7.638 10.135 1.00 83.38 90 ALA A N 1
ATOM 716 C CA . ALA A 1 90 ? -12.626 -7.425 9.750 1.00 83.38 90 ALA A CA 1
ATOM 717 C C . ALA A 1 90 ? -13.481 -8.704 9.716 1.00 83.38 90 ALA A C 1
ATOM 719 O O . ALA A 1 90 ? -14.686 -8.616 9.469 1.00 83.38 90 ALA A O 1
ATOM 720 N N . LYS A 1 91 ? -12.897 -9.893 9.923 1.00 75.56 91 LYS A N 1
ATOM 721 C CA . LYS A 1 91 ? -13.674 -11.137 9.950 1.00 75.56 91 LYS A CA 1
ATOM 722 C C . LYS A 1 91 ? -14.393 -11.281 11.298 1.00 75.56 91 LYS A C 1
ATOM 724 O O . LYS A 1 91 ? -13.741 -11.157 12.331 1.00 75.56 91 LYS A O 1
ATOM 729 N N . PRO A 1 92 ? -15.710 -11.558 11.310 1.00 59.25 92 PRO A N 1
ATOM 730 C CA . PRO A 1 92 ? -16.402 -11.905 12.544 1.00 59.25 92 PRO A CA 1
ATOM 731 C C . PRO A 1 92 ? -15.844 -13.230 13.084 1.00 59.25 92 PRO A C 1
ATOM 733 O O . PRO A 1 92 ? -15.676 -14.178 12.313 1.00 59.25 92 PRO A O 1
ATOM 736 N N . ASN A 1 93 ? -15.537 -13.262 14.384 1.00 51.44 93 ASN A N 1
ATOM 737 C CA . ASN A 1 93 ? -15.268 -14.499 15.126 1.00 51.44 93 ASN A CA 1
ATOM 738 C C . ASN A 1 93 ? -16.529 -15.360 15.229 1.00 51.44 93 ASN A C 1
ATOM 740 O O . ASN A 1 93 ? -17.619 -14.771 15.422 1.00 51.44 93 ASN A O 1
#

Sequence (93 aa):
MSTEENVRQIVANELSVSRAVCQETLKKMQIHYELVMKLSLSPAEINWVKNEFADHTAMAEICLEEEDIQELKRATTCMSLYTTKLHQLAKPN

Radius of gyration: 16.71 Å; chains: 1; bounding box: 35×24×56 Å

pLDDT: mean 92.32, std 8.96, range [51.44, 98.38]

Secondary structure (DSSP, 8-state):
--HHHHHHHHHHHHHHHHHHHHHHHHHHHHHHHHHHTTS---HHHHHHHHHHHHHHHHHHHHHHHS--HHHHHHHHHHHHHHHHHHHHHTS--